Protein AF-A0A7W1A424-F1 (afdb_monomer_lite)

pLDDT: mean 80.65, std 16.42, range [35.19, 97.0]

Foldseek 3Di:
DDDDDPDPDDPPPPPPQDADPFKDWWKAKLNRTFGFNAWDWFAALVGIWIWTATPQWIWIGDDQWIFIGRHDSPPPDGHDIWAWPDWDWDWDKDADPVRKIWIWIWTATWTDDVSIIIGITMTGTHIPQHPVNVVVRVVVNVVNNVVVVVVVVPPDDD

Sequence (158 aa):
MRLAAALLLALAACKSATPSNEVTGTLTLEGATVTVTKCRPERGADGVYVVLETPKSALRFEGKKLWWNRDDPEGFAPGAALECKRLDRSWGGGSRLDGTSYWRGTLSFECSDGPKTATGDLTLDCGNITPEERASLDAQRTKLRDEQKAAGSGSAAP

Structure (mmCIF, N/CA/C/O backbone):
data_AF-A0A7W1A424-F1
#
_entry.id   AF-A0A7W1A424-F1
#
loop_
_atom_site.group_PDB
_atom_site.id
_atom_site.type_symbol
_atom_site.label_atom_id
_atom_site.label_alt_id
_atom_site.label_comp_id
_atom_site.label_asym_id
_atom_site.label_entity_id
_atom_site.label_seq_id
_atom_site.pdbx_PDB_ins_code
_atom_site.Cartn_x
_atom_site.Cartn_y
_atom_site.Cartn_z
_atom_site.occupancy
_atom_site.B_iso_or_equiv
_atom_site.auth_seq_id
_atom_site.auth_comp_id
_atom_site.auth_asym_id
_atom_site.auth_atom_id
_atom_site.pdbx_PDB_model_num
ATOM 1 N N . MET A 1 1 ? -45.621 41.549 3.982 1.00 39.06 1 MET A N 1
ATOM 2 C CA . MET A 1 1 ? -45.511 40.426 3.024 1.00 39.06 1 MET A CA 1
ATOM 3 C C . MET A 1 1 ? -44.037 40.137 2.791 1.00 39.06 1 MET A C 1
ATOM 5 O O . MET A 1 1 ? -43.241 41.063 2.797 1.00 39.06 1 MET A O 1
ATOM 9 N N . ARG A 1 2 ? -43.696 38.847 2.748 1.00 40.59 2 ARG A N 1
ATOM 10 C CA . ARG A 1 2 ? -42.353 38.261 2.878 1.00 40.59 2 ARG A CA 1
ATOM 11 C C . ARG A 1 2 ? -41.463 38.584 1.669 1.00 40.59 2 ARG A C 1
ATOM 13 O O . ARG A 1 2 ? -41.912 38.392 0.547 1.00 40.59 2 ARG A O 1
ATOM 20 N N . LEU A 1 3 ? -40.206 38.964 1.894 1.00 39.19 3 LEU A N 1
ATOM 21 C CA . LEU A 1 3 ? -39.144 38.868 0.887 1.00 39.19 3 LEU A CA 1
ATOM 22 C C . LEU A 1 3 ? -38.066 37.935 1.433 1.00 39.19 3 LEU A C 1
ATOM 24 O O . LEU A 1 3 ? -37.521 38.139 2.515 1.00 39.19 3 LEU A O 1
ATOM 28 N N . ALA A 1 4 ? -37.911 36.829 0.713 1.00 43.72 4 ALA A N 1
ATOM 29 C CA . ALA A 1 4 ? -37.174 35.642 1.093 1.00 43.72 4 ALA A CA 1
ATOM 30 C C . ALA A 1 4 ? -35.662 35.893 1.096 1.00 43.72 4 ALA A C 1
ATOM 32 O O . ALA A 1 4 ? -35.110 36.438 0.142 1.00 43.72 4 ALA A O 1
ATOM 33 N N . ALA A 1 5 ? -34.999 35.438 2.158 1.00 46.66 5 ALA A N 1
ATOM 34 C CA . ALA A 1 5 ? -33.556 35.277 2.192 1.00 46.66 5 ALA A CA 1
ATOM 35 C C . ALA A 1 5 ? -33.168 34.145 1.227 1.00 46.66 5 ALA A C 1
ATOM 37 O O . ALA A 1 5 ? -33.530 32.987 1.438 1.00 46.66 5 ALA A O 1
ATOM 38 N N . ALA A 1 6 ? -32.462 34.487 0.151 1.00 44.50 6 ALA A N 1
ATOM 39 C CA . ALA A 1 6 ? -31.863 33.516 -0.751 1.00 44.50 6 ALA A CA 1
ATOM 40 C C . ALA A 1 6 ? -30.635 32.900 -0.066 1.00 44.50 6 ALA A C 1
ATOM 42 O O . ALA A 1 6 ? -29.566 33.505 0.002 1.00 44.50 6 ALA A O 1
ATOM 43 N N . LEU A 1 7 ? -30.815 31.70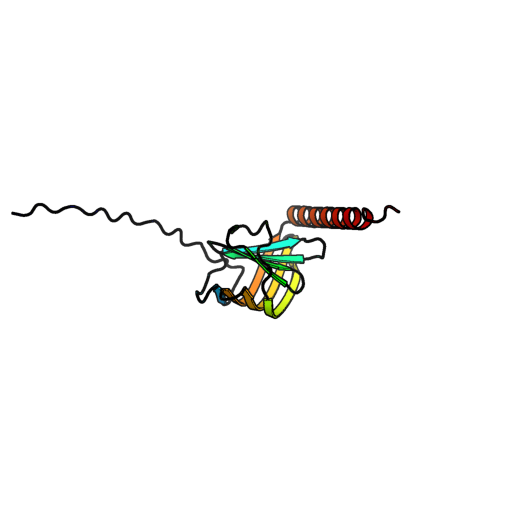1 0.483 1.00 39.09 7 LEU A N 1
ATOM 44 C CA . LEU A 1 7 ? -29.742 30.870 1.010 1.00 39.09 7 LEU A CA 1
ATOM 45 C C . LEU A 1 7 ? -28.990 30.253 -0.182 1.00 39.09 7 LEU A C 1
ATOM 47 O O . LEU A 1 7 ? -29.455 29.293 -0.793 1.00 39.09 7 LEU A O 1
ATOM 51 N N . LEU A 1 8 ? -27.843 30.827 -0.543 1.00 41.34 8 LEU A N 1
ATOM 52 C CA . LEU A 1 8 ? -26.896 30.216 -1.476 1.00 41.34 8 LEU A CA 1
ATOM 53 C C . LEU A 1 8 ? -26.252 29.004 -0.786 1.00 41.34 8 LEU A C 1
ATOM 55 O O . LEU A 1 8 ? -25.311 29.152 -0.009 1.00 41.34 8 LEU A O 1
ATOM 59 N N . LEU A 1 9 ? -26.763 27.798 -1.057 1.00 43.44 9 LEU A N 1
ATOM 60 C CA . LEU A 1 9 ? -26.022 26.568 -0.783 1.00 43.44 9 LEU A CA 1
ATOM 61 C C . LEU A 1 9 ? -24.812 26.529 -1.722 1.00 43.44 9 LEU A C 1
ATOM 63 O O . LEU A 1 9 ? -24.936 26.216 -2.906 1.00 43.44 9 LEU A O 1
ATOM 67 N N . ALA A 1 10 ? -23.634 26.839 -1.188 1.00 44.78 10 ALA A N 1
ATOM 68 C CA . ALA A 1 10 ? -22.383 26.478 -1.827 1.00 44.78 10 ALA A CA 1
ATOM 69 C C . ALA A 1 10 ? -22.295 24.945 -1.851 1.00 44.78 10 ALA A C 1
ATOM 71 O O . ALA A 1 10 ? -22.053 24.313 -0.821 1.00 44.78 10 ALA A O 1
ATOM 72 N N . LEU A 1 11 ? -22.516 24.338 -3.022 1.00 42.19 11 LEU A N 1
ATOM 73 C CA . LEU A 1 11 ? -22.083 22.969 -3.270 1.00 42.19 11 LEU A CA 1
ATOM 74 C C . LEU A 1 11 ? -20.560 22.959 -3.130 1.00 42.19 11 LEU A C 1
ATOM 76 O O . LEU A 1 11 ? -19.836 23.358 -4.041 1.00 42.19 11 LEU A O 1
ATOM 80 N N . ALA A 1 12 ? -20.074 22.516 -1.973 1.00 43.38 12 ALA A N 1
ATOM 81 C CA . ALA A 1 12 ? -18.715 22.032 -1.860 1.00 43.38 12 ALA A CA 1
ATOM 82 C C . ALA A 1 12 ? -18.578 20.915 -2.896 1.00 43.38 12 ALA A C 1
ATOM 84 O O . ALA A 1 12 ? -19.198 19.859 -2.771 1.00 43.38 12 ALA A O 1
ATOM 85 N N . ALA A 1 13 ? -17.821 21.177 -3.959 1.00 40.75 13 ALA A N 1
ATOM 86 C CA . ALA A 1 13 ? -17.408 20.155 -4.895 1.00 40.75 13 ALA A CA 1
ATOM 87 C C . ALA A 1 13 ? -16.574 19.138 -4.108 1.00 40.75 13 ALA A C 1
ATOM 89 O O . ALA A 1 13 ? -15.368 19.310 -3.921 1.00 40.75 13 ALA A O 1
ATOM 90 N N . CYS A 1 14 ? -17.225 18.094 -3.593 1.00 40.59 14 CYS A N 1
ATOM 91 C CA . CYS A 1 14 ? -16.544 16.880 -3.193 1.00 40.59 14 CYS A CA 1
ATOM 92 C C . CYS A 1 14 ? -15.802 16.405 -4.441 1.00 40.59 14 CYS A C 1
ATOM 94 O O . CYS A 1 14 ? -16.415 15.893 -5.373 1.00 40.59 14 CYS A O 1
ATOM 96 N N . LYS A 1 15 ? -14.487 16.639 -4.493 1.00 42.12 15 LYS A N 1
ATOM 97 C CA . LYS A 1 15 ? -13.595 15.929 -5.406 1.00 42.12 15 LYS A CA 1
ATOM 98 C C . LYS A 1 15 ? -13.752 14.449 -5.072 1.00 42.12 15 LYS A C 1
ATOM 100 O O . LYS A 1 15 ? -13.105 13.949 -4.156 1.00 42.12 15 LYS A O 1
ATOM 105 N N . SER A 1 16 ? -14.671 13.777 -5.755 1.00 53.72 16 SER A N 1
ATOM 106 C CA . SER A 1 16 ? -14.769 12.328 -5.724 1.00 53.72 16 SER A CA 1
ATOM 107 C C . SER A 1 16 ? -13.459 11.813 -6.291 1.00 53.72 16 SER A C 1
ATOM 109 O O . SER A 1 16 ? -13.176 11.997 -7.473 1.00 53.72 16 SER A O 1
ATOM 111 N N . ALA A 1 17 ? -12.606 11.280 -5.424 1.00 61.50 17 ALA A N 1
ATOM 112 C CA . ALA A 1 17 ? -11.357 10.699 -5.862 1.00 61.50 17 ALA A CA 1
ATOM 113 C C . ALA A 1 17 ? -11.675 9.491 -6.749 1.00 61.50 17 ALA A C 1
ATOM 115 O O . ALA A 1 17 ? -12.489 8.643 -6.376 1.00 61.50 17 ALA A O 1
ATOM 116 N N . THR A 1 18 ? -11.077 9.442 -7.935 1.00 69.69 18 THR A N 1
ATOM 117 C CA . THR A 1 18 ? -11.316 8.353 -8.880 1.00 69.69 18 THR A CA 1
ATOM 118 C C . THR A 1 18 ? -10.742 7.053 -8.307 1.00 69.69 18 THR A C 1
ATOM 120 O O . THR A 1 18 ? -9.573 7.045 -7.914 1.00 69.69 18 THR A O 1
ATOM 123 N N . PRO A 1 19 ? -11.529 5.963 -8.240 1.00 73.56 19 PRO A N 1
ATOM 124 C CA . PRO A 1 19 ? -11.012 4.651 -7.871 1.00 73.56 19 PRO A CA 1
ATOM 125 C C . PRO A 1 19 ? -9.870 4.223 -8.793 1.00 73.56 19 PRO A C 1
ATOM 127 O O . PRO A 1 19 ? -9.941 4.437 -10.005 1.00 73.56 19 PRO A O 1
ATOM 130 N N . SER A 1 20 ? -8.836 3.595 -8.236 1.00 78.94 20 SER A N 1
ATOM 131 C CA . SER A 1 20 ? -7.815 2.948 -9.056 1.00 78.94 20 SER A CA 1
ATOM 132 C C . SER A 1 20 ? -8.401 1.716 -9.749 1.00 78.94 20 SER A C 1
ATOM 134 O O . SER A 1 20 ? -9.094 0.915 -9.127 1.00 78.94 20 SER A O 1
ATOM 136 N N . ASN A 1 21 ? -8.060 1.527 -11.025 1.00 83.38 21 ASN A N 1
ATOM 137 C CA . ASN A 1 21 ? -8.341 0.283 -11.749 1.00 83.38 21 ASN A CA 1
ATOM 138 C C . ASN A 1 21 ? -7.344 -0.840 -11.393 1.00 83.38 21 ASN A C 1
ATOM 140 O O . ASN A 1 21 ? -7.519 -1.977 -11.817 1.00 83.38 21 ASN A O 1
ATOM 144 N N . GLU A 1 22 ? -6.289 -0.521 -10.641 1.00 85.00 22 GLU A N 1
ATOM 145 C CA . GLU A 1 22 ? -5.208 -1.438 -10.257 1.00 85.00 22 GLU A CA 1
ATOM 146 C C . GLU A 1 22 ? -5.524 -2.202 -8.970 1.00 85.00 22 GLU A C 1
ATOM 148 O O . GLU A 1 22 ? -4.801 -3.127 -8.605 1.00 85.00 22 GLU A O 1
ATOM 153 N N . VAL A 1 23 ? -6.569 -1.798 -8.245 1.00 90.31 23 VAL A N 1
ATOM 154 C CA . VAL A 1 23 ? -6.936 -2.392 -6.960 1.00 90.31 23 VAL A CA 1
ATOM 155 C C . VAL A 1 23 ? -8.408 -2.741 -6.966 1.00 90.31 23 VAL A C 1
ATOM 157 O O . VAL A 1 23 ? -9.269 -1.898 -7.194 1.00 90.31 23 VAL A O 1
ATOM 160 N N . THR A 1 24 ? -8.691 -4.002 -6.676 1.00 91.75 24 THR A N 1
ATOM 161 C CA . THR A 1 24 ? -10.051 -4.514 -6.506 1.00 91.75 24 THR A CA 1
ATOM 162 C C . THR A 1 24 ? -10.183 -5.162 -5.133 1.00 91.75 24 THR A C 1
ATOM 164 O O . THR A 1 24 ? -9.181 -5.505 -4.506 1.00 91.75 24 THR A O 1
ATOM 167 N N . GLY A 1 25 ? -11.416 -5.322 -4.655 1.00 92.69 25 GLY A N 1
ATOM 168 C CA . GLY A 1 25 ? -11.705 -5.840 -3.318 1.00 92.69 25 GLY A CA 1
ATOM 169 C C . GLY A 1 25 ? -12.177 -4.752 -2.357 1.00 92.69 25 GLY A C 1
ATOM 170 O O . GLY A 1 25 ? -12.631 -3.690 -2.783 1.00 92.69 25 GLY A O 1
ATOM 171 N N . THR A 1 26 ? -12.113 -5.038 -1.058 1.00 95.31 26 THR A N 1
ATOM 172 C CA . THR A 1 26 ? -12.618 -4.138 -0.011 1.00 95.31 26 THR A CA 1
ATOM 173 C C . THR A 1 26 ? -11.484 -3.689 0.892 1.00 95.31 26 THR A C 1
ATOM 175 O O . THR A 1 26 ? -10.746 -4.513 1.426 1.00 95.31 26 THR A O 1
ATOM 178 N N . LEU A 1 27 ? -11.384 -2.378 1.098 1.00 96.38 27 LEU A N 1
ATOM 179 C CA . LEU A 1 27 ? -10.563 -1.762 2.131 1.00 96.38 27 LEU A CA 1
ATOM 180 C C . LEU A 1 27 ? -11.492 -1.046 3.109 1.00 96.38 27 LEU A C 1
ATOM 182 O O . LEU A 1 27 ? -12.315 -0.233 2.693 1.00 96.38 27 LEU A O 1
ATOM 186 N N . THR A 1 28 ? -11.335 -1.316 4.399 1.00 95.81 28 THR A N 1
ATOM 187 C CA . THR A 1 28 ? -12.081 -0.651 5.467 1.00 95.81 28 THR A CA 1
ATOM 188 C C . THR A 1 28 ? -11.104 -0.068 6.478 1.00 95.81 28 THR A C 1
ATOM 190 O O . THR A 1 28 ? -10.289 -0.791 7.057 1.00 95.81 28 THR A O 1
ATOM 193 N N . LEU A 1 29 ? -11.210 1.240 6.704 1.00 93.81 29 LEU A N 1
ATOM 194 C CA . LEU A 1 29 ? -10.412 2.005 7.659 1.00 93.81 29 LEU A CA 1
ATOM 195 C C . LEU A 1 29 ? -11.347 2.632 8.689 1.00 93.81 29 LEU A C 1
ATOM 197 O O . LEU A 1 29 ? -12.317 3.288 8.318 1.00 93.81 29 LEU A O 1
ATOM 201 N N . GLU A 1 30 ? -11.079 2.403 9.974 1.00 93.38 30 GLU A N 1
ATOM 202 C CA . GLU A 1 30 ? -11.892 2.911 11.092 1.00 93.38 30 GLU A CA 1
ATOM 203 C C . GLU A 1 30 ? -13.399 2.605 10.923 1.00 93.38 30 GLU A C 1
ATOM 205 O O . GLU A 1 30 ? -14.269 3.396 11.275 1.00 93.38 30 GLU A O 1
ATOM 210 N N . GLY A 1 31 ? -13.717 1.434 10.357 1.00 90.69 31 GLY A N 1
ATOM 211 C CA . GLY A 1 31 ? -15.091 0.977 10.120 1.00 90.69 31 GLY A CA 1
ATOM 212 C C . GLY A 1 31 ? -15.769 1.536 8.863 1.00 90.69 31 GLY A C 1
ATOM 213 O O . GLY A 1 31 ? -16.871 1.100 8.538 1.00 90.69 31 GLY A O 1
ATOM 214 N N . ALA A 1 32 ? -15.125 2.441 8.122 1.00 92.88 32 ALA A N 1
ATOM 215 C CA . ALA A 1 32 ? -15.632 2.957 6.854 1.00 92.88 32 ALA A CA 1
ATOM 216 C C . ALA A 1 32 ? -14.952 2.269 5.667 1.00 92.88 32 ALA A C 1
ATOM 218 O O . ALA A 1 32 ? -13.729 2.146 5.633 1.00 92.88 32 ALA A O 1
ATOM 219 N N . THR A 1 33 ? -15.729 1.854 4.666 1.00 94.00 33 THR A N 1
ATOM 220 C CA . THR A 1 33 ? -15.164 1.394 3.393 1.00 94.00 33 THR A CA 1
ATOM 221 C C . THR A 1 33 ? -14.516 2.568 2.667 1.00 94.00 33 THR A C 1
ATOM 223 O O . THR A 1 33 ? -15.135 3.617 2.483 1.00 94.00 33 THR A O 1
ATOM 226 N N . VAL A 1 34 ? -13.265 2.388 2.253 1.00 91.88 34 VAL A N 1
ATOM 227 C CA . VAL A 1 34 ? -12.452 3.408 1.594 1.00 91.88 34 VAL A CA 1
ATOM 228 C C . VAL A 1 34 ? -12.006 2.901 0.234 1.00 91.88 34 VAL A C 1
ATOM 230 O O . VAL A 1 34 ? -11.620 1.748 0.066 1.00 91.88 34 VAL A O 1
ATOM 233 N N . THR A 1 35 ? -12.035 3.787 -0.752 1.00 90.88 35 THR A N 1
ATOM 234 C CA . THR A 1 35 ? -11.507 3.510 -2.083 1.00 90.88 35 THR A CA 1
ATOM 235 C C . THR A 1 35 ? -10.003 3.755 -2.127 1.00 90.88 35 THR A C 1
ATOM 237 O O . THR A 1 35 ? -9.525 4.796 -1.673 1.00 90.88 35 THR A O 1
ATOM 240 N N . VAL A 1 36 ? -9.265 2.826 -2.733 1.00 91.75 36 VAL A N 1
ATOM 241 C CA . VAL A 1 36 ? -7.859 3.037 -3.092 1.00 91.75 36 VAL A CA 1
ATOM 242 C C . VAL A 1 36 ? -7.798 3.863 -4.374 1.00 91.75 36 VAL A C 1
ATOM 244 O O . VAL A 1 36 ? -8.397 3.502 -5.386 1.00 91.75 36 VAL A O 1
ATOM 247 N N . THR A 1 37 ? -7.090 4.984 -4.330 1.00 89.81 37 THR A N 1
ATOM 248 C CA . THR A 1 37 ? -6.957 5.931 -5.446 1.00 89.81 37 THR A CA 1
ATOM 249 C C . THR A 1 37 ? -5.715 5.666 -6.280 1.00 89.81 37 THR A C 1
ATOM 251 O O . THR A 1 37 ? -5.683 6.014 -7.457 1.00 89.81 37 THR A O 1
ATOM 254 N N . LYS A 1 38 ? -4.698 5.029 -5.693 1.00 88.69 38 LYS A N 1
ATOM 255 C CA . LYS A 1 38 ? -3.461 4.661 -6.383 1.00 88.69 38 LYS A CA 1
ATOM 256 C C . LYS A 1 38 ? -2.809 3.459 -5.714 1.00 88.69 38 LYS A C 1
ATOM 258 O O . LYS A 1 38 ? -2.843 3.357 -4.488 1.00 88.69 38 LYS A O 1
ATOM 263 N N . CYS A 1 39 ? -2.188 2.583 -6.501 1.00 89.25 39 CYS A N 1
ATOM 264 C CA . CYS A 1 39 ? -1.289 1.571 -5.968 1.00 89.25 39 CYS A CA 1
ATOM 265 C C . CYS A 1 39 ? 0.117 1.757 -6.524 1.00 89.25 39 CYS A C 1
ATOM 267 O O . CYS A 1 39 ? 0.319 1.695 -7.735 1.00 89.25 39 CYS A O 1
ATOM 269 N N . ARG A 1 40 ? 1.106 1.945 -5.645 1.00 85.81 40 ARG A N 1
ATOM 270 C CA . ARG A 1 40 ? 2.494 2.130 -6.061 1.00 85.81 40 ARG A CA 1
ATOM 271 C C . ARG A 1 40 ? 3.435 1.034 -5.575 1.00 85.81 40 ARG A C 1
ATOM 273 O O . ARG A 1 40 ? 3.520 0.778 -4.373 1.00 85.81 40 ARG A O 1
ATOM 280 N N . PRO A 1 41 ? 4.162 0.402 -6.507 1.00 86.00 41 PRO A N 1
ATOM 281 C CA . PRO A 1 41 ? 5.308 -0.425 -6.193 1.00 86.00 41 PRO A CA 1
ATOM 282 C C . PRO A 1 41 ? 6.553 0.432 -5.891 1.00 86.00 41 PRO A C 1
ATOM 284 O O . PRO A 1 41 ? 7.034 1.142 -6.764 1.00 86.00 41 PRO A O 1
ATOM 287 N N . GLU A 1 42 ? 7.130 0.311 -4.697 1.00 85.56 42 GLU A N 1
ATOM 288 C CA . GLU A 1 42 ? 8.322 1.054 -4.271 1.00 85.56 42 GLU A CA 1
ATOM 289 C C . GLU A 1 42 ? 9.465 0.126 -3.807 1.00 85.56 42 GLU A C 1
ATOM 291 O O . GLU A 1 42 ? 9.299 -1.092 -3.637 1.00 85.56 42 GLU A O 1
ATOM 296 N N . ARG A 1 43 ? 10.668 0.687 -3.620 1.00 81.44 43 ARG A N 1
ATOM 297 C CA . ARG A 1 43 ? 11.861 -0.050 -3.165 1.00 81.44 43 ARG A CA 1
ATOM 298 C C . ARG A 1 43 ? 12.385 0.486 -1.831 1.00 81.44 43 ARG A C 1
ATOM 300 O O . ARG A 1 43 ? 12.833 1.622 -1.733 1.00 81.44 43 ARG A O 1
ATOM 307 N N . GLY A 1 44 ? 12.370 -0.364 -0.810 1.00 76.06 44 GLY A N 1
ATOM 308 C CA . GLY A 1 44 ? 13.006 -0.144 0.489 1.00 76.06 44 GLY A CA 1
ATOM 309 C C . GLY A 1 44 ? 14.301 -0.942 0.598 1.00 76.06 44 GLY A C 1
ATOM 310 O O . GLY A 1 44 ? 14.577 -1.812 -0.232 1.00 76.06 44 GLY A O 1
ATOM 311 N N . ALA A 1 45 ? 15.111 -0.685 1.625 1.00 72.12 45 ALA A N 1
ATOM 312 C CA . ALA A 1 45 ? 16.395 -1.372 1.791 1.00 72.12 45 ALA A CA 1
ATOM 313 C C . ALA A 1 45 ? 16.247 -2.910 1.802 1.00 72.12 45 ALA A C 1
ATOM 315 O O . ALA A 1 45 ? 17.005 -3.625 1.134 1.00 72.12 45 ALA A O 1
ATOM 316 N N . ASP A 1 46 ? 15.191 -3.410 2.443 1.00 72.75 46 ASP A N 1
ATOM 317 C CA . ASP A 1 46 ? 14.894 -4.841 2.574 1.00 72.75 46 ASP A CA 1
ATOM 318 C C . ASP A 1 46 ? 14.145 -5.433 1.371 1.00 72.75 46 ASP A C 1
ATOM 320 O O . ASP A 1 46 ? 13.839 -6.625 1.332 1.00 72.75 46 ASP A O 1
ATOM 324 N N . GLY A 1 47 ? 13.904 -4.624 0.337 1.00 76.94 47 GLY A N 1
ATOM 325 C CA . GLY A 1 47 ? 13.353 -5.069 -0.930 1.00 76.94 47 GLY A CA 1
ATOM 326 C C . GLY A 1 47 ? 12.144 -4.258 -1.361 1.00 76.94 47 GLY A C 1
ATOM 327 O O . GLY A 1 47 ? 12.192 -3.049 -1.522 1.00 76.94 47 GLY A O 1
ATOM 328 N N . VAL A 1 48 ? 11.084 -4.970 -1.679 1.00 80.75 48 VAL A N 1
ATOM 329 C CA . VAL A 1 48 ? 9.909 -4.468 -2.381 1.00 80.75 48 VAL A CA 1
ATOM 330 C C . VAL A 1 48 ? 8.806 -4.162 -1.383 1.00 80.75 48 VAL A C 1
ATOM 332 O O . VAL A 1 48 ? 8.511 -5.013 -0.540 1.00 80.75 48 VAL A O 1
ATOM 335 N N . TYR A 1 49 ? 8.162 -3.003 -1.517 1.00 85.75 49 TYR A N 1
ATOM 336 C CA . TYR A 1 49 ? 6.965 -2.679 -0.749 1.00 85.75 49 TYR A CA 1
ATOM 337 C C . TYR A 1 49 ? 5.880 -2.036 -1.603 1.00 85.75 49 TYR A C 1
ATOM 339 O O . TYR A 1 49 ? 6.154 -1.454 -2.648 1.00 85.75 49 TYR A O 1
ATOM 347 N N . VAL A 1 50 ? 4.636 -2.163 -1.154 1.00 89.38 50 VAL A N 1
ATOM 348 C CA . VAL A 1 50 ? 3.469 -1.596 -1.833 1.00 89.38 50 VAL A CA 1
ATOM 349 C C . VAL A 1 50 ? 2.911 -0.449 -1.006 1.00 89.38 50 VAL A C 1
ATOM 351 O O . VAL A 1 50 ? 2.740 -0.593 0.204 1.00 89.38 50 VAL A O 1
ATOM 354 N N . VAL A 1 51 ? 2.593 0.664 -1.660 1.00 91.38 51 VAL A N 1
ATOM 355 C CA . VAL A 1 51 ? 1.843 1.779 -1.078 1.00 91.38 51 VAL A CA 1
ATOM 356 C C . VAL A 1 51 ? 0.454 1.821 -1.705 1.00 91.38 51 VAL A C 1
ATOM 358 O O . VAL A 1 51 ? 0.324 1.893 -2.926 1.00 91.38 51 VAL A O 1
ATOM 361 N N . LEU A 1 52 ? -0.584 1.767 -0.873 1.00 93.00 52 LEU A N 1
ATOM 362 C CA . LEU A 1 52 ? -1.967 2.014 -1.272 1.00 93.00 52 LEU A CA 1
ATOM 363 C C . LEU A 1 52 ? -2.365 3.404 -0.798 1.00 93.00 52 LEU A C 1
ATOM 365 O O . LEU A 1 52 ? -2.485 3.648 0.404 1.00 93.00 52 LEU A O 1
ATOM 369 N N . GLU A 1 53 ? -2.581 4.305 -1.743 1.00 92.88 53 GLU A N 1
ATOM 370 C CA . GLU A 1 53 ? -3.045 5.655 -1.453 1.00 92.88 53 GLU A CA 1
ATOM 371 C C . GLU A 1 53 ? -4.567 5.668 -1.410 1.00 92.88 53 GLU A C 1
ATOM 373 O O . GLU A 1 53 ? -5.254 5.024 -2.206 1.00 92.88 53 GLU A O 1
ATOM 378 N N . THR A 1 54 ? -5.099 6.430 -0.472 1.00 91.00 54 THR A N 1
ATOM 379 C CA . THR A 1 54 ? -6.522 6.723 -0.328 1.00 91.00 54 THR A CA 1
ATOM 380 C C . THR A 1 54 ? -6.693 8.242 -0.343 1.00 91.00 54 THR A C 1
ATOM 382 O O . THR A 1 54 ? -5.714 8.967 -0.158 1.00 91.00 54 THR A O 1
ATOM 385 N N . PRO A 1 55 ? -7.920 8.779 -0.459 1.00 88.44 55 PRO A N 1
ATOM 386 C CA . PRO A 1 55 ? -8.124 10.227 -0.554 1.00 88.44 55 PRO A CA 1
ATOM 387 C C . PRO A 1 55 ? -7.571 11.048 0.622 1.00 88.44 55 PRO A C 1
ATOM 389 O O . PRO A 1 55 ? -7.466 12.266 0.511 1.00 88.44 55 PRO A O 1
ATOM 392 N N . LYS A 1 56 ? -7.298 10.411 1.769 1.00 85.81 56 LYS A N 1
ATOM 393 C CA . LYS A 1 56 ? -6.888 11.081 3.012 1.00 85.81 56 LYS A CA 1
ATOM 394 C C . LYS A 1 56 ? -5.730 10.403 3.745 1.00 85.81 56 LYS A C 1
ATOM 396 O O . LYS A 1 56 ? -5.393 10.839 4.833 1.00 85.81 56 LYS A O 1
ATOM 401 N N . SER A 1 57 ? -5.183 9.305 3.232 1.00 90.75 57 SER A N 1
ATOM 402 C CA . SER A 1 57 ? -4.166 8.525 3.949 1.00 90.75 57 SER A CA 1
ATOM 403 C C . SER A 1 57 ? -3.448 7.554 3.018 1.00 90.75 57 SER A C 1
ATOM 405 O O . SER A 1 57 ? -3.963 7.257 1.940 1.00 90.75 57 SER A O 1
ATOM 407 N N . ALA A 1 58 ? -2.322 7.003 3.451 1.00 93.88 58 ALA A N 1
ATOM 408 C CA . ALA A 1 58 ? -1.598 5.970 2.725 1.00 93.88 58 ALA A CA 1
ATOM 409 C C . ALA A 1 58 ? -1.276 4.770 3.622 1.00 93.88 58 ALA A C 1
ATOM 411 O O . ALA A 1 58 ? -0.887 4.910 4.785 1.00 93.88 58 ALA A O 1
ATOM 412 N N . LEU A 1 59 ? -1.424 3.572 3.064 1.00 93.88 59 LEU A N 1
ATOM 413 C CA . LEU A 1 59 ? -1.051 2.309 3.690 1.00 93.88 59 LEU A CA 1
ATOM 414 C C . LEU A 1 59 ? 0.207 1.780 3.015 1.00 93.88 59 LEU A C 1
ATOM 416 O O . LEU A 1 59 ? 0.210 1.562 1.807 1.00 93.88 59 LEU A O 1
ATOM 420 N N . ARG A 1 60 ? 1.259 1.528 3.787 1.00 92.69 60 ARG A N 1
ATOM 421 C CA . ARG A 1 60 ? 2.497 0.916 3.300 1.00 92.69 60 ARG A CA 1
ATOM 422 C C . ARG A 1 60 ? 2.587 -0.517 3.794 1.00 92.69 60 ARG A C 1
ATOM 424 O O . ARG A 1 60 ? 2.529 -0.766 4.994 1.00 92.69 60 ARG A O 1
ATOM 431 N N . PHE A 1 61 ? 2.782 -1.444 2.869 1.00 90.12 61 PHE A N 1
ATOM 432 C CA . PHE A 1 61 ? 2.979 -2.863 3.132 1.00 90.12 61 PHE A CA 1
ATOM 433 C C . PHE A 1 61 ? 4.414 -3.235 2.774 1.00 90.12 61 PHE A C 1
ATOM 435 O O . PHE A 1 61 ? 4.754 -3.382 1.600 1.00 90.12 61 PHE A O 1
ATOM 442 N N . GLU A 1 62 ? 5.257 -3.412 3.784 1.00 86.81 62 GLU A N 1
ATOM 443 C CA . GLU A 1 62 ? 6.678 -3.737 3.632 1.00 86.81 62 GLU A CA 1
ATOM 444 C C . GLU A 1 62 ? 7.060 -4.866 4.594 1.00 86.81 62 GLU A C 1
ATOM 446 O O . GLU A 1 62 ? 6.743 -4.856 5.785 1.00 86.81 62 GLU A O 1
ATOM 451 N N . GLY A 1 63 ? 7.731 -5.899 4.086 1.00 81.62 63 GLY A N 1
ATOM 452 C CA . GLY A 1 63 ? 8.056 -7.061 4.914 1.00 81.62 63 GLY A CA 1
ATOM 453 C C . GLY A 1 63 ? 6.797 -7.709 5.511 1.00 81.62 63 GLY A C 1
ATOM 454 O O . GLY A 1 63 ? 5.873 -8.047 4.782 1.00 81.62 63 GLY A O 1
ATOM 455 N N . LYS A 1 64 ? 6.760 -7.953 6.823 1.00 83.81 64 LYS A N 1
ATOM 456 C CA . LYS A 1 64 ? 5.586 -8.506 7.536 1.00 83.81 64 LYS A CA 1
ATOM 457 C C . LYS A 1 64 ? 4.879 -7.448 8.388 1.00 83.81 64 LYS A C 1
ATOM 459 O O . LYS A 1 64 ? 4.382 -7.756 9.466 1.00 83.81 64 LYS A O 1
ATOM 464 N N . LYS A 1 65 ? 4.903 -6.195 7.944 1.00 89.50 65 LYS A N 1
ATOM 465 C CA . LYS A 1 65 ? 4.344 -5.064 8.677 1.00 89.50 65 LYS A CA 1
ATOM 466 C C . LYS A 1 65 ? 3.457 -4.228 7.760 1.00 89.50 65 LYS A C 1
ATOM 468 O O . LYS A 1 65 ? 3.686 -4.146 6.550 1.00 89.50 65 LYS A O 1
ATOM 473 N N . LEU A 1 66 ? 2.447 -3.623 8.369 1.00 92.94 66 LEU A N 1
ATOM 474 C CA . LEU A 1 66 ? 1.589 -2.621 7.760 1.00 92.94 66 LEU A CA 1
ATOM 475 C C . LEU A 1 66 ? 1.786 -1.317 8.525 1.00 92.94 66 LEU A C 1
ATOM 477 O O . LEU A 1 66 ? 1.661 -1.298 9.746 1.00 92.94 66 LEU A O 1
ATOM 481 N N . TR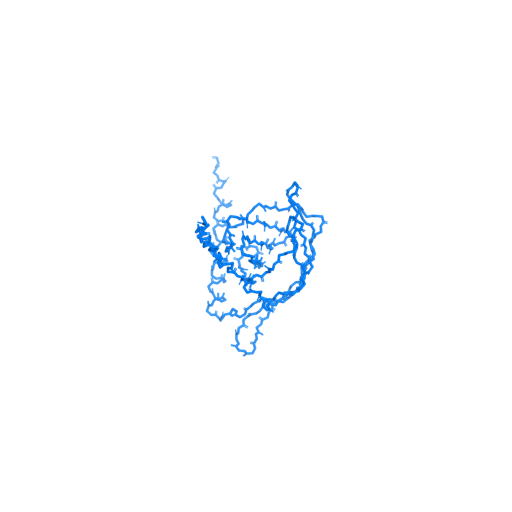P A 1 67 ? 2.082 -0.240 7.811 1.00 93.25 67 TRP A N 1
ATOM 482 C CA . TRP A 1 67 ? 2.124 1.107 8.365 1.00 93.25 67 TRP A CA 1
ATOM 483 C C . TRP A 1 67 ? 0.991 1.917 7.771 1.00 93.25 67 TRP A C 1
ATOM 485 O O . TRP A 1 67 ? 0.725 1.829 6.571 1.00 93.25 67 TRP A O 1
ATOM 495 N N . TRP A 1 68 ? 0.357 2.736 8.598 1.00 93.25 68 TRP A N 1
ATOM 496 C CA . TRP A 1 68 ? -0.712 3.613 8.153 1.00 93.25 68 TRP A CA 1
ATOM 497 C C . TRP A 1 68 ? -0.378 5.064 8.470 1.00 93.25 68 TRP A C 1
ATOM 499 O O . TRP A 1 68 ? -0.266 5.448 9.637 1.00 93.25 68 TRP A O 1
ATOM 509 N N . ASN A 1 69 ? -0.205 5.865 7.419 1.00 91.38 69 ASN A N 1
ATOM 510 C CA . ASN A 1 69 ? 0.001 7.299 7.530 1.00 91.38 69 ASN A CA 1
ATOM 511 C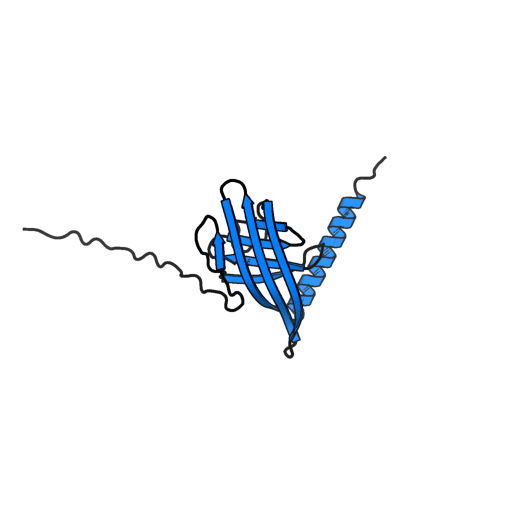 C . ASN A 1 69 ? -1.292 8.043 7.197 1.00 91.38 69 ASN A C 1
ATOM 513 O O . ASN A 1 69 ? -1.792 7.954 6.080 1.00 91.38 69 ASN A O 1
ATOM 517 N N . ARG A 1 70 ? -1.839 8.763 8.176 1.00 88.00 70 ARG A N 1
ATOM 518 C CA . ARG A 1 70 ? -3.082 9.539 8.034 1.00 88.00 70 ARG A CA 1
ATOM 519 C C . ARG A 1 70 ? -2.850 10.994 7.651 1.00 88.00 70 ARG A C 1
ATOM 521 O O . ARG A 1 70 ? -3.795 11.659 7.248 1.00 88.00 70 ARG A O 1
ATOM 528 N N . ASP A 1 71 ? -1.615 11.458 7.784 1.00 84.62 71 ASP A N 1
ATOM 529 C CA . ASP A 1 71 ? -1.245 12.855 7.570 1.00 84.62 71 ASP A CA 1
ATOM 530 C C . ASP A 1 71 ? -0.504 13.043 6.235 1.00 84.62 71 ASP A C 1
ATOM 532 O O . ASP A 1 71 ? -0.398 14.160 5.736 1.00 84.62 71 ASP A O 1
ATOM 536 N N . ASP A 1 72 ? -0.041 11.945 5.628 1.00 82.00 72 ASP A N 1
ATOM 537 C CA . ASP A 1 72 ? 0.607 11.903 4.318 1.00 82.00 72 ASP A CA 1
ATOM 538 C C . ASP A 1 72 ? -0.175 10.975 3.367 1.00 82.00 72 ASP A C 1
ATOM 540 O O . ASP A 1 72 ? 0.018 9.752 3.387 1.00 82.00 72 ASP A O 1
ATOM 544 N N . PRO A 1 73 ? -1.085 11.525 2.544 1.00 78.94 73 PRO A N 1
ATOM 545 C CA . PRO A 1 73 ? -1.838 10.742 1.570 1.00 78.94 73 PRO A CA 1
ATOM 546 C C . PRO A 1 73 ? -0.970 10.225 0.414 1.00 78.94 73 PRO A C 1
ATOM 548 O O . PRO A 1 73 ? -1.413 9.331 -0.300 1.00 78.94 73 PRO A O 1
ATOM 551 N N . GLU A 1 74 ? 0.244 10.754 0.232 1.00 76.62 74 GLU A N 1
ATOM 552 C CA . GLU A 1 74 ? 1.168 10.337 -0.829 1.00 76.62 74 GLU A CA 1
ATOM 553 C C . GLU A 1 74 ? 2.090 9.191 -0.374 1.00 76.62 74 GLU A C 1
ATOM 555 O O . GLU A 1 74 ? 2.712 8.532 -1.207 1.00 76.62 74 GLU A O 1
ATOM 560 N N . GLY A 1 75 ? 2.126 8.899 0.933 1.00 72.88 75 GLY A N 1
ATOM 561 C CA . GLY A 1 75 ? 2.790 7.728 1.509 1.00 72.88 75 GLY A CA 1
ATOM 562 C C . GLY A 1 75 ? 4.317 7.766 1.457 1.00 72.88 75 GLY A C 1
ATOM 563 O O . GLY A 1 75 ? 4.954 6.710 1.525 1.00 72.88 75 GLY A O 1
ATOM 564 N N . PHE A 1 76 ? 4.909 8.958 1.352 1.00 72.25 76 PHE A N 1
ATOM 565 C CA . PHE A 1 76 ? 6.358 9.146 1.323 1.00 72.25 76 PHE A CA 1
ATOM 566 C C . PHE A 1 76 ? 7.012 8.789 2.659 1.00 72.25 76 PHE A C 1
ATOM 568 O O . PHE A 1 76 ? 8.111 8.228 2.680 1.00 72.25 76 PHE A O 1
ATOM 575 N N . ALA A 1 77 ? 6.334 9.063 3.775 1.00 73.88 77 ALA A N 1
ATOM 576 C CA . ALA A 1 77 ? 6.776 8.653 5.103 1.00 73.88 77 ALA A CA 1
ATOM 577 C C . ALA A 1 77 ? 5.952 7.463 5.630 1.00 73.88 77 ALA A C 1
ATOM 579 O O . ALA A 1 77 ? 4.716 7.490 5.557 1.00 73.88 77 ALA A O 1
ATOM 580 N N . PRO A 1 78 ? 6.589 6.428 6.220 1.00 73.12 78 PRO A N 1
ATOM 581 C CA . PRO A 1 78 ? 5.839 5.413 6.943 1.00 73.12 78 PRO A CA 1
ATOM 582 C C . PRO A 1 78 ? 5.132 6.072 8.133 1.00 73.12 78 PRO A C 1
ATOM 584 O O . PRO A 1 78 ? 5.750 6.793 8.914 1.00 73.12 78 PRO A O 1
ATOM 587 N N . GLY A 1 79 ? 3.829 5.829 8.260 1.00 79.81 79 GLY A N 1
ATOM 588 C CA . GLY A 1 79 ? 3.073 6.229 9.442 1.00 79.81 79 GLY A CA 1
ATOM 589 C C . GLY A 1 79 ? 3.351 5.309 10.631 1.00 79.81 79 GLY A C 1
ATOM 590 O O . GLY A 1 79 ? 4.370 4.619 10.687 1.00 79.81 79 GLY A O 1
ATOM 591 N N . ALA A 1 80 ? 2.418 5.248 11.578 1.00 84.94 80 ALA A N 1
ATOM 592 C CA . ALA A 1 80 ? 2.525 4.302 12.684 1.00 84.94 80 ALA A CA 1
ATOM 593 C C . ALA A 1 80 ? 2.430 2.860 12.160 1.00 84.94 80 ALA A C 1
ATOM 595 O O . ALA A 1 80 ? 1.577 2.550 11.321 1.00 84.94 80 ALA A O 1
ATOM 596 N N . ALA A 1 81 ? 3.308 1.983 12.653 1.00 91.75 81 ALA A N 1
ATOM 597 C CA . ALA A 1 81 ? 3.174 0.550 12.422 1.00 91.75 81 ALA A CA 1
ATOM 598 C C . ALA A 1 81 ? 1.916 0.050 13.141 1.00 91.75 81 ALA A C 1
ATOM 600 O O . ALA A 1 81 ? 1.685 0.402 14.296 1.00 91.75 81 ALA A O 1
ATOM 601 N N . LEU A 1 82 ? 1.114 -0.754 12.452 1.00 94.56 82 LEU A N 1
ATOM 602 C CA . LEU A 1 82 ? -0.078 -1.367 13.017 1.00 94.56 82 LEU A CA 1
ATOM 603 C C . LEU A 1 82 ? 0.248 -2.750 13.572 1.00 94.56 82 LEU A C 1
ATOM 605 O O . LEU A 1 82 ? 1.033 -3.505 12.993 1.00 94.56 82 LEU A O 1
ATOM 609 N N . GLU A 1 83 ? -0.440 -3.108 14.649 1.00 95.62 83 GLU A N 1
ATOM 610 C CA . GLU A 1 83 ? -0.431 -4.461 15.184 1.00 95.62 83 GLU A CA 1
ATOM 611 C C . GLU A 1 83 ? -1.400 -5.318 14.375 1.00 95.62 83 GLU A C 1
ATOM 613 O O . GLU A 1 83 ? -2.603 -5.051 14.333 1.00 95.62 83 GLU A O 1
ATOM 618 N N . CYS A 1 84 ? -0.877 -6.340 13.701 1.00 95.44 84 CYS A N 1
ATOM 619 C CA . CYS A 1 84 ? -1.652 -7.178 12.795 1.00 95.44 84 CYS A CA 1
ATOM 620 C C . CYS A 1 84 ? -1.968 -8.531 13.426 1.00 95.44 84 CYS A C 1
ATOM 622 O O . CYS A 1 84 ? -1.067 -9.325 13.690 1.00 95.44 84 CYS A O 1
ATOM 624 N N . LYS A 1 85 ? -3.260 -8.836 13.582 1.00 95.06 85 LYS A N 1
ATOM 625 C CA . LYS A 1 85 ? -3.714 -10.204 13.881 1.00 95.06 85 LYS A CA 1
ATOM 626 C C . LYS A 1 85 ? -3.598 -11.103 12.658 1.00 95.06 85 LYS A C 1
ATOM 628 O O . LYS A 1 85 ? -3.334 -12.294 12.780 1.00 95.06 85 LYS A O 1
ATOM 633 N N . ARG A 1 86 ? -3.805 -10.515 11.480 1.00 94.81 86 ARG A N 1
ATOM 634 C CA . ARG A 1 86 ? -3.658 -11.169 10.185 1.00 94.81 86 ARG A CA 1
ATOM 635 C C . ARG A 1 86 ? -2.983 -10.212 9.220 1.00 94.81 86 ARG A C 1
ATOM 637 O O . ARG A 1 86 ? -3.389 -9.057 9.114 1.00 94.81 86 ARG A O 1
ATOM 644 N N . LEU A 1 87 ? -1.976 -10.701 8.512 1.00 93.88 87 LEU A N 1
ATOM 645 C CA . LEU A 1 87 ? -1.329 -9.986 7.419 1.00 93.88 87 LEU A CA 1
ATOM 646 C C . LEU A 1 87 ? -0.799 -11.013 6.422 1.00 93.88 87 LEU A C 1
ATOM 648 O O . LEU A 1 87 ? 0.382 -11.367 6.415 1.00 93.88 87 LEU A O 1
ATOM 652 N N . ASP A 1 88 ? -1.715 -11.504 5.602 1.00 91.38 88 ASP A N 1
ATOM 653 C CA . ASP A 1 88 ? -1.437 -12.436 4.527 1.00 91.38 88 ASP A CA 1
ATOM 654 C C . ASP A 1 88 ? -1.185 -11.646 3.252 1.00 91.38 88 ASP A C 1
ATOM 656 O O . ASP A 1 88 ? -1.996 -10.823 2.818 1.00 91.38 88 ASP A O 1
ATOM 660 N N . ARG A 1 89 ? -0.035 -11.899 2.640 1.00 86.75 89 ARG A N 1
ATOM 661 C CA . ARG A 1 89 ? 0.341 -11.272 1.381 1.00 86.75 89 ARG A CA 1
ATOM 662 C C . ARG A 1 89 ? 0.888 -12.303 0.424 1.00 86.75 89 ARG A C 1
ATOM 664 O O . ARG A 1 89 ? 1.718 -13.134 0.793 1.00 86.75 89 ARG A O 1
ATOM 671 N N . SER A 1 90 ? 0.470 -12.190 -0.821 1.00 85.75 90 SER A N 1
ATOM 672 C CA . SER A 1 90 ? 1.035 -12.946 -1.925 1.00 85.75 90 SER A CA 1
ATOM 673 C C . SER A 1 90 ? 1.213 -11.984 -3.073 1.00 85.75 90 SER A C 1
ATOM 675 O O . SER A 1 90 ? 0.230 -11.535 -3.640 1.00 85.75 90 SER A O 1
ATOM 677 N N . TRP A 1 91 ? 2.444 -11.620 -3.408 1.00 81.06 91 TRP A N 1
ATOM 678 C CA . TRP A 1 91 ? 2.688 -10.784 -4.574 1.00 81.06 91 TRP A CA 1
ATOM 679 C C . TRP A 1 91 ? 3.916 -11.252 -5.335 1.00 81.06 91 TRP A C 1
ATOM 681 O O . TRP A 1 91 ? 4.894 -11.732 -4.760 1.00 81.06 91 TRP A O 1
ATOM 691 N N . GLY A 1 92 ? 3.842 -11.104 -6.650 1.00 80.00 92 GLY A N 1
ATOM 692 C CA . GLY A 1 92 ? 4.914 -11.383 -7.588 1.00 80.00 92 GLY A CA 1
ATOM 693 C C . GLY A 1 92 ? 5.031 -10.241 -8.582 1.00 80.00 92 GLY A C 1
ATOM 694 O O . GLY A 1 92 ? 4.085 -9.483 -8.800 1.00 80.00 92 GLY A O 1
ATOM 695 N N . GLY A 1 93 ? 6.215 -10.095 -9.166 1.00 80.31 93 GLY A N 1
ATOM 696 C CA . GLY A 1 93 ? 6.469 -9.082 -10.181 1.00 80.31 93 GLY A CA 1
ATOM 697 C C . 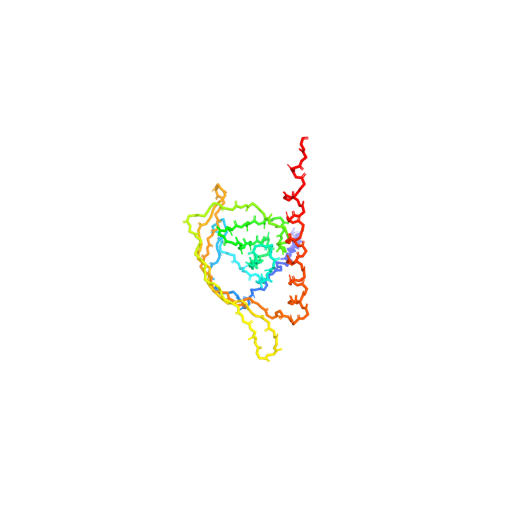GLY A 1 93 ? 6.986 -9.669 -11.469 1.00 80.31 93 GLY A C 1
ATOM 698 O O . GLY A 1 93 ? 7.540 -10.766 -11.485 1.00 80.31 93 GLY A O 1
ATOM 699 N N . GLY A 1 94 ? 6.820 -8.903 -12.538 1.00 80.50 94 GLY A N 1
ATOM 700 C CA . GLY A 1 94 ? 7.310 -9.255 -13.858 1.00 80.50 94 GLY A CA 1
ATOM 701 C C . GLY A 1 94 ? 7.489 -8.032 -14.742 1.00 80.50 94 GLY A C 1
ATOM 702 O O . GLY A 1 94 ? 7.247 -6.892 -14.334 1.00 80.50 94 GLY A O 1
ATOM 703 N N . SER A 1 95 ? 7.925 -8.293 -15.967 1.00 81.94 95 SER A N 1
ATOM 704 C CA . SER A 1 95 ? 7.933 -7.311 -17.046 1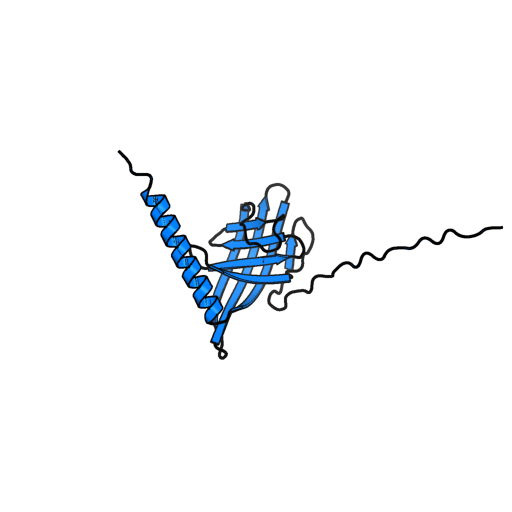.00 81.94 95 SER A CA 1
ATOM 705 C C . SER A 1 95 ? 6.812 -7.643 -18.027 1.00 81.94 95 SER A C 1
ATOM 707 O O . SER A 1 95 ? 6.551 -8.814 -18.305 1.00 81.94 95 SER A O 1
ATOM 709 N N . ARG A 1 96 ? 6.146 -6.615 -18.541 1.00 81.50 96 ARG A N 1
ATOM 710 C CA . ARG A 1 96 ? 5.195 -6.700 -19.646 1.00 81.50 96 ARG A CA 1
ATOM 711 C C . ARG A 1 96 ? 5.937 -6.650 -20.981 1.00 81.50 96 ARG A C 1
ATOM 713 O O . ARG A 1 96 ? 7.126 -6.337 -21.040 1.00 81.50 96 ARG A O 1
ATOM 720 N N . LEU A 1 97 ? 5.215 -6.952 -22.060 1.00 82.75 97 LEU A N 1
ATOM 721 C CA . LEU A 1 97 ? 5.752 -6.929 -23.426 1.00 82.75 97 LEU A CA 1
ATOM 722 C C . LEU A 1 97 ? 6.170 -5.524 -23.882 1.00 82.75 97 LEU A C 1
ATOM 724 O O . LEU A 1 97 ? 7.081 -5.398 -24.690 1.00 82.75 97 LEU A O 1
ATOM 728 N N . ASP A 1 98 ? 5.537 -4.482 -23.342 1.00 82.69 98 ASP A N 1
ATOM 729 C CA . ASP A 1 98 ? 5.882 -3.076 -23.592 1.00 82.69 98 ASP A CA 1
ATOM 730 C C . ASP A 1 98 ? 7.116 -2.596 -22.798 1.00 82.69 98 ASP A C 1
ATOM 732 O O . ASP A 1 98 ? 7.466 -1.420 -22.841 1.00 82.69 98 ASP A O 1
ATOM 736 N N . GLY A 1 99 ? 7.777 -3.495 -22.059 1.00 78.06 99 GLY A N 1
ATOM 737 C CA . GLY A 1 99 ? 8.938 -3.185 -21.227 1.00 78.06 99 GLY A CA 1
ATOM 738 C C . GLY A 1 99 ? 8.595 -2.621 -19.846 1.00 78.06 99 GLY A C 1
ATOM 739 O O . GLY A 1 99 ? 9.492 -2.508 -19.007 1.00 78.06 99 GLY A O 1
ATOM 740 N N . THR A 1 100 ? 7.323 -2.320 -19.559 1.00 83.69 100 THR A N 1
ATOM 741 C CA . THR A 1 100 ? 6.911 -1.858 -18.230 1.00 83.69 100 THR A CA 1
ATOM 742 C C . THR A 1 100 ? 6.934 -2.983 -17.205 1.00 83.69 100 THR A C 1
ATOM 744 O O . THR A 1 100 ? 6.855 -4.171 -17.514 1.00 83.69 100 THR A O 1
ATOM 747 N N . SER A 1 101 ? 7.034 -2.611 -15.937 1.00 82.75 101 SER A N 1
ATOM 748 C CA . SER A 1 101 ? 7.054 -3.537 -14.806 1.00 82.75 101 SER A CA 1
ATOM 749 C C . SER A 1 101 ? 5.716 -3.548 -14.097 1.00 82.75 101 SER A C 1
ATOM 751 O O . SER A 1 101 ? 5.060 -2.507 -13.989 1.00 82.75 101 SER A O 1
ATOM 753 N N . TYR A 1 102 ? 5.358 -4.696 -13.535 1.00 83.38 102 TYR A N 1
ATOM 754 C CA . TYR A 1 102 ? 4.170 -4.823 -12.700 1.00 83.38 102 TYR A CA 1
ATOM 755 C C . TYR A 1 102 ? 4.453 -5.583 -11.406 1.00 83.38 102 TYR A C 1
ATOM 757 O O . TYR A 1 102 ? 5.366 -6.413 -11.343 1.00 83.38 102 TYR A O 1
ATOM 765 N N . TRP A 1 103 ? 3.620 -5.314 -10.403 1.00 86.00 103 TRP A N 1
ATOM 766 C CA . TRP A 1 103 ? 3.388 -6.139 -9.229 1.00 86.00 103 TRP A CA 1
ATOM 767 C C . TRP A 1 103 ? 1.934 -6.526 -9.126 1.00 86.00 103 TRP A C 1
ATOM 769 O O . TRP A 1 103 ? 1.053 -5.683 -8.992 1.00 86.00 103 TRP A O 1
ATOM 779 N N . ARG A 1 104 ? 1.707 -7.835 -9.113 1.00 89.25 104 ARG A N 1
ATOM 780 C CA . ARG A 1 104 ? 0.381 -8.408 -8.991 1.00 89.25 104 ARG A CA 1
ATOM 781 C C . ARG A 1 104 ? 0.322 -9.345 -7.806 1.00 89.25 104 ARG A C 1
ATOM 783 O O . ARG A 1 104 ? 1.274 -10.084 -7.543 1.00 89.25 104 ARG A O 1
ATOM 790 N N . GLY A 1 105 ? -0.793 -9.324 -7.097 1.00 91.00 105 GLY A N 1
ATOM 791 C CA . GLY A 1 105 ? -0.926 -10.121 -5.896 1.00 91.00 105 GLY A CA 1
ATOM 792 C C . GLY A 1 105 ? -2.230 -9.933 -5.152 1.00 91.00 105 GLY A C 1
ATOM 793 O O . GLY A 1 105 ? -3.159 -9.299 -5.640 1.00 91.00 105 GLY A O 1
ATOM 794 N N . THR A 1 106 ? -2.266 -10.479 -3.946 1.00 92.44 106 THR A N 1
ATOM 795 C CA . THR A 1 106 ? -3.343 -10.333 -2.981 1.00 92.44 106 THR A CA 1
ATOM 796 C C . THR A 1 106 ? -2.807 -9.837 -1.640 1.00 92.44 106 THR A C 1
ATOM 798 O O . THR A 1 106 ? -1.673 -10.133 -1.243 1.00 92.44 106 THR A O 1
ATOM 801 N N . LEU A 1 107 ? -3.645 -9.073 -0.944 1.00 92.62 107 LEU A N 1
ATOM 802 C CA . LEU A 1 107 ? -3.445 -8.623 0.427 1.00 92.62 107 LEU A CA 1
ATOM 803 C C . LEU A 1 107 ? -4.707 -8.913 1.231 1.00 92.62 107 LEU A C 1
ATOM 805 O O . LEU A 1 107 ? -5.756 -8.346 0.945 1.00 92.62 107 LEU A O 1
ATOM 809 N N . SER A 1 108 ? -4.586 -9.736 2.267 1.00 95.38 108 SER A N 1
ATOM 810 C CA . SER A 1 108 ? -5.646 -9.991 3.239 1.00 95.38 108 SER A CA 1
ATOM 811 C C . SER A 1 108 ? -5.121 -9.668 4.631 1.00 95.38 108 SER A C 1
ATOM 813 O O . SER A 1 108 ? -4.162 -10.277 5.103 1.00 95.38 108 SER A O 1
ATOM 815 N N . PHE A 1 109 ? -5.717 -8.689 5.304 1.00 96.50 109 PHE A N 1
ATOM 816 C CA . PHE A 1 109 ? -5.196 -8.202 6.576 1.00 96.50 109 PHE A CA 1
ATOM 817 C C . PHE A 1 109 ? -6.284 -7.749 7.550 1.00 96.50 109 PHE A C 1
ATOM 819 O O . PHE A 1 109 ? -7.380 -7.342 7.166 1.00 96.50 109 PHE A O 1
ATOM 826 N N . GLU A 1 110 ? -5.950 -7.845 8.832 1.00 97.00 110 GLU A N 1
ATOM 827 C CA . GLU A 1 110 ? -6.676 -7.283 9.968 1.00 97.00 110 GLU A CA 1
ATOM 828 C C . GLU A 1 110 ? -5.633 -6.734 10.943 1.00 97.00 110 GLU A C 1
ATOM 830 O O . GLU A 1 110 ? -4.945 -7.496 11.633 1.00 97.00 110 GLU A O 1
ATOM 835 N N . CYS A 1 111 ? -5.499 -5.410 10.967 1.00 96.62 111 CYS A N 1
ATOM 836 C CA . CYS A 1 111 ? -4.527 -4.704 11.787 1.00 96.62 111 CYS A CA 1
ATOM 837 C C . CYS A 1 111 ? -5.175 -3.548 12.553 1.00 96.62 111 CYS A C 1
ATOM 839 O O . CYS A 1 111 ? -6.240 -3.050 12.181 1.00 96.62 111 CYS A O 1
ATOM 841 N N . SER A 1 112 ? -4.532 -3.108 13.630 1.00 94.94 112 SER A N 1
ATOM 842 C CA . SER A 1 112 ? -5.048 -2.035 14.476 1.00 94.94 112 SER A CA 1
ATOM 843 C C . SER A 1 112 ? -3.959 -1.247 15.196 1.00 94.94 112 SER A C 1
ATOM 845 O O . SER A 1 112 ? -2.881 -1.765 15.469 1.00 94.94 112 SER A O 1
ATOM 847 N N . ASP A 1 113 ? -4.298 -0.015 15.559 1.00 91.19 113 ASP A N 1
ATOM 848 C CA . ASP A 1 113 ? -3.591 0.844 16.510 1.00 91.19 113 ASP A CA 1
ATOM 849 C C . ASP A 1 113 ? -4.622 1.357 17.532 1.00 91.19 113 ASP A C 1
ATOM 851 O O . ASP A 1 113 ? -5.379 2.303 17.283 1.00 91.19 113 ASP A O 1
ATOM 855 N N . GLY A 1 114 ? -4.744 0.642 18.653 1.00 87.81 114 GLY A N 1
ATOM 856 C CA . GLY A 1 114 ? -5.794 0.877 19.645 1.00 87.81 114 GLY A CA 1
ATOM 857 C C . GLY A 1 114 ? -7.204 0.755 19.036 1.00 87.81 114 GLY A C 1
ATOM 858 O O . GLY A 1 114 ? -7.531 -0.297 18.486 1.00 87.81 114 GLY A O 1
ATOM 859 N N . PRO A 1 115 ? -8.060 1.796 19.110 1.00 87.38 115 PRO A N 1
ATOM 860 C CA . PRO A 1 115 ? -9.414 1.751 18.547 1.00 87.38 115 PRO A CA 1
ATOM 861 C C . PRO A 1 115 ? -9.443 1.844 17.013 1.00 87.38 115 PRO A C 1
ATOM 863 O O . PRO A 1 115 ? -10.501 1.692 16.404 1.00 87.38 115 PRO A O 1
ATOM 866 N N . LYS A 1 116 ? -8.306 2.139 16.380 1.00 89.88 116 LYS A N 1
ATOM 867 C CA . LYS A 1 116 ? -8.222 2.419 14.949 1.00 89.88 116 LYS A CA 1
ATOM 868 C C . LYS A 1 116 ? -7.927 1.123 14.217 1.00 89.88 116 LYS A C 1
ATOM 870 O O . LYS A 1 116 ? -6.863 0.542 14.407 1.00 89.88 116 LYS A O 1
ATOM 875 N N . THR A 1 117 ? -8.862 0.666 13.395 1.00 94.31 117 THR A N 1
ATOM 876 C CA . THR A 1 117 ? -8.749 -0.604 12.671 1.00 94.31 117 THR A CA 1
ATOM 877 C C . THR A 1 117 ? -8.495 -0.372 11.187 1.00 94.31 117 THR A C 1
ATOM 879 O O . THR A 1 117 ? -9.032 0.555 10.584 1.00 94.31 117 THR A O 1
ATOM 882 N N . ALA A 1 118 ? -7.679 -1.235 10.594 1.00 95.25 118 ALA A N 1
ATOM 883 C CA . ALA A 1 118 ? -7.460 -1.320 9.163 1.00 95.25 118 A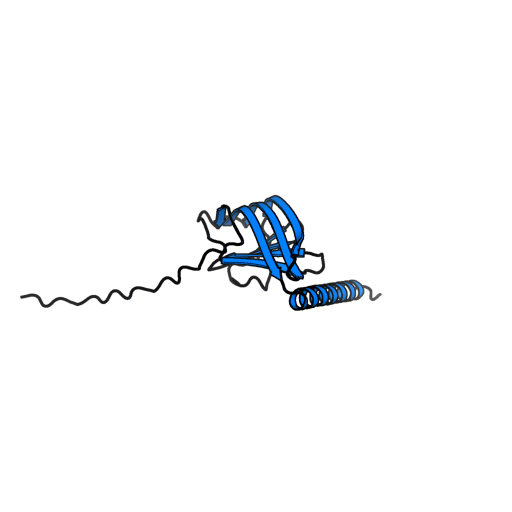LA A CA 1
ATOM 884 C C . ALA A 1 118 ? -7.654 -2.776 8.742 1.00 95.25 118 ALA A C 1
ATOM 886 O O . ALA A 1 118 ? -6.952 -3.678 9.203 1.00 95.25 118 ALA A O 1
ATOM 887 N N . THR A 1 119 ? -8.628 -3.010 7.873 1.00 96.88 119 THR A N 1
ATOM 888 C CA . THR A 1 119 ? -8.945 -4.342 7.355 1.00 96.88 119 THR A CA 1
ATOM 889 C C . THR A 1 119 ? -9.039 -4.280 5.849 1.00 96.88 119 THR A C 1
ATOM 891 O O . THR A 1 119 ? -9.526 -3.294 5.293 1.00 96.88 119 THR A O 1
ATOM 894 N N . GLY A 1 120 ? -8.583 -5.327 5.181 1.00 96.69 120 GLY A N 1
ATOM 895 C CA . GLY A 1 120 ? -8.711 -5.394 3.740 1.00 96.69 120 GLY A CA 1
ATOM 896 C C . GLY A 1 120 ? -8.605 -6.807 3.215 1.00 96.69 120 GLY A C 1
ATOM 897 O O . GLY A 1 120 ? -7.932 -7.651 3.805 1.00 96.69 120 GLY A O 1
ATOM 898 N N . ASP A 1 121 ? -9.287 -7.027 2.103 1.00 96.62 121 ASP A N 1
ATOM 899 C CA . ASP A 1 121 ? -9.126 -8.179 1.227 1.00 96.62 121 ASP A CA 1
ATOM 900 C C . ASP A 1 121 ? -9.087 -7.634 -0.200 1.00 96.62 121 ASP A C 1
ATOM 902 O O . ASP A 1 121 ? -10.098 -7.162 -0.732 1.00 96.62 121 ASP A O 1
ATOM 906 N N . LEU A 1 122 ? -7.877 -7.560 -0.746 1.00 95.00 122 LEU A N 1
ATOM 907 C CA . LEU A 1 122 ? -7.553 -6.803 -1.944 1.00 95.00 122 LEU A CA 1
ATOM 908 C C . LEU A 1 122 ? -6.813 -7.678 -2.945 1.00 95.00 122 LEU A C 1
ATOM 910 O O . LEU A 1 122 ? -5.888 -8.407 -2.591 1.00 95.00 122 LEU A O 1
ATOM 914 N N . THR A 1 123 ? -7.163 -7.520 -4.217 1.00 93.50 123 THR A N 1
ATOM 915 C CA . THR A 1 123 ? -6.340 -7.961 -5.342 1.00 93.50 123 THR A CA 1
ATOM 916 C C . THR A 1 123 ? -5.688 -6.742 -5.974 1.00 93.50 123 THR A C 1
ATOM 918 O O . THR A 1 123 ? -6.342 -5.734 -6.240 1.00 93.50 123 THR A O 1
ATOM 921 N N . LEU A 1 124 ? -4.385 -6.849 -6.194 1.00 91.50 124 LEU A N 1
ATOM 922 C CA . LEU A 1 124 ? -3.508 -5.788 -6.652 1.00 91.50 124 LEU A CA 1
ATOM 923 C C . LEU A 1 124 ? -2.959 -6.116 -8.036 1.00 91.50 124 LEU A C 1
ATOM 925 O O . LEU A 1 124 ? -2.502 -7.236 -8.251 1.00 91.50 124 LEU A O 1
ATOM 929 N N . ASP A 1 125 ? -2.922 -5.131 -8.923 1.00 89.44 125 ASP A N 1
ATOM 930 C CA . ASP A 1 125 ? -2.182 -5.120 -10.188 1.00 89.44 125 ASP A CA 1
ATOM 931 C C . ASP A 1 125 ? -1.469 -3.772 -10.361 1.00 89.44 125 ASP A C 1
ATOM 933 O O . ASP A 1 125 ? -1.698 -3.015 -11.301 1.00 89.44 125 ASP A O 1
ATOM 937 N N . CYS A 1 126 ? -0.632 -3.448 -9.384 1.00 86.25 126 CYS A N 1
ATOM 938 C CA . CYS A 1 126 ? 0.087 -2.187 -9.298 1.00 86.25 126 CYS A CA 1
ATOM 939 C C . CYS A 1 126 ? 1.205 -2.167 -10.339 1.00 86.25 126 CYS A C 1
ATOM 941 O O . CYS A 1 126 ? 1.989 -3.114 -10.422 1.00 86.25 126 CYS A O 1
ATOM 943 N N . GLY A 1 127 ? 1.351 -1.110 -11.132 1.00 76.31 127 GLY A N 1
ATOM 944 C CA . GLY A 1 127 ? 2.447 -1.080 -12.097 1.00 76.31 127 GLY A CA 1
ATOM 945 C C . GLY A 1 127 ? 2.300 -0.045 -13.193 1.00 76.31 127 GLY A C 1
ATOM 946 O O . GLY A 1 127 ? 1.669 0.981 -13.003 1.00 76.31 127 GLY A O 1
ATOM 947 N N . ASN A 1 128 ? 2.906 -0.349 -14.345 1.00 78.50 128 ASN A N 1
ATOM 948 C CA . ASN A 1 128 ? 3.287 0.600 -15.408 1.00 78.50 128 ASN A CA 1
ATOM 949 C C . ASN A 1 128 ? 4.601 1.335 -15.122 1.00 78.50 128 ASN A C 1
ATOM 951 O O . ASN A 1 128 ? 4.842 2.390 -15.692 1.00 78.50 128 ASN A O 1
ATOM 955 N N . ILE A 1 129 ? 5.466 0.739 -14.290 1.00 82.81 129 ILE A N 1
ATOM 956 C CA . ILE A 1 129 ? 6.798 1.289 -14.026 1.00 82.81 129 ILE A CA 1
ATOM 957 C C . ILE A 1 129 ? 7.624 1.189 -15.307 1.00 82.81 129 ILE A C 1
ATOM 959 O O . ILE A 1 129 ? 7.882 0.065 -15.768 1.00 82.81 129 ILE A O 1
ATOM 963 N N . THR A 1 130 ? 8.060 2.315 -15.858 1.00 86.50 130 THR A N 1
ATOM 964 C CA . THR A 1 130 ? 8.937 2.322 -17.035 1.00 86.50 130 THR A CA 1
ATOM 965 C C . THR A 1 130 ? 10.325 1.754 -16.696 1.00 86.50 130 THR A C 1
ATOM 967 O O . THR A 1 130 ? 10.682 1.612 -15.519 1.00 86.50 130 THR A O 1
ATOM 970 N N . PRO A 1 131 ? 11.149 1.398 -17.696 1.00 85.44 131 PRO A N 1
ATOM 971 C CA . PRO A 1 131 ? 12.535 1.003 -17.453 1.00 85.44 131 PRO A CA 1
ATOM 972 C C . PRO A 1 131 ? 13.345 2.063 -16.689 1.00 85.44 131 PRO A C 1
ATOM 974 O O . PRO A 1 131 ? 14.126 1.712 -15.803 1.00 85.44 131 PRO A O 1
ATOM 977 N N . GLU A 1 132 ? 13.135 3.348 -16.986 1.00 87.19 132 GLU A N 1
ATOM 978 C CA . GLU A 1 132 ? 13.813 4.468 -16.324 1.00 87.19 132 GLU A CA 1
ATOM 979 C C . GLU A 1 132 ? 13.389 4.592 -14.857 1.00 87.19 132 GLU A C 1
ATOM 981 O O . GLU A 1 132 ? 14.235 4.716 -13.969 1.00 87.19 132 GLU A O 1
ATOM 986 N N . GLU A 1 133 ? 12.086 4.500 -14.584 1.00 85.81 133 GLU A N 1
ATOM 987 C CA . GLU A 1 133 ? 11.556 4.511 -13.220 1.00 85.81 133 GLU A CA 1
ATOM 988 C C . GLU A 1 133 ? 12.060 3.302 -12.426 1.00 85.81 133 GLU A C 1
ATOM 990 O O . GLU A 1 133 ? 12.500 3.447 -11.286 1.00 85.81 133 GLU A O 1
ATOM 995 N N . ARG A 1 134 ? 12.091 2.110 -13.041 1.00 83.62 134 ARG A N 1
ATOM 996 C CA . ARG A 1 134 ? 12.657 0.908 -12.413 1.00 83.62 134 ARG A CA 1
ATOM 997 C C . ARG A 1 134 ? 14.120 1.137 -12.029 1.00 83.62 134 ARG A C 1
ATOM 999 O O . ARG A 1 134 ? 14.500 0.817 -10.905 1.00 83.62 134 ARG A O 1
ATOM 1006 N N . ALA A 1 135 ? 14.922 1.698 -12.934 1.00 86.19 135 ALA A N 1
ATOM 1007 C CA . ALA A 1 135 ? 16.326 1.994 -12.665 1.00 86.19 135 ALA A CA 1
ATOM 1008 C C . ALA A 1 135 ? 16.490 3.000 -11.514 1.00 86.19 135 ALA A C 1
ATOM 1010 O O . ALA A 1 135 ? 17.352 2.812 -10.655 1.00 86.19 135 ALA A O 1
ATOM 1011 N N . SER A 1 136 ? 15.635 4.027 -11.453 1.00 86.88 136 SER A N 1
ATOM 1012 C CA . SER A 1 136 ? 15.621 4.999 -10.354 1.00 86.88 136 SER A CA 1
ATOM 1013 C C . SER A 1 136 ? 15.307 4.340 -9.006 1.00 86.88 136 SER A C 1
ATOM 1015 O O . SER A 1 136 ? 16.043 4.525 -8.034 1.00 86.88 136 SER A O 1
ATOM 1017 N N . LEU A 1 137 ? 14.280 3.488 -8.962 1.00 85.00 137 LEU A N 1
ATOM 1018 C CA . LEU A 1 137 ? 13.891 2.746 -7.762 1.00 85.00 137 LEU A CA 1
ATOM 1019 C C . LEU A 1 137 ? 14.989 1.772 -7.297 1.00 85.00 137 LEU A C 1
ATOM 1021 O O . LEU A 1 137 ? 15.257 1.643 -6.099 1.00 85.00 137 LEU A O 1
ATOM 1025 N N . ASP A 1 138 ? 15.663 1.090 -8.224 1.00 86.19 138 ASP A N 1
ATOM 1026 C CA . ASP A 1 138 ? 16.768 0.186 -7.891 1.00 86.19 138 ASP A CA 1
ATOM 1027 C C . ASP A 1 138 ? 18.020 0.958 -7.408 1.00 86.19 138 ASP A C 1
ATOM 1029 O O . ASP A 1 138 ? 18.714 0.509 -6.484 1.00 86.19 138 ASP A O 1
ATOM 1033 N N . ALA A 1 139 ? 18.278 2.156 -7.948 1.00 87.00 139 ALA A N 1
ATOM 1034 C CA . ALA A 1 139 ? 19.321 3.058 -7.457 1.00 87.00 139 ALA A CA 1
ATOM 1035 C C . ALA A 1 139 ? 19.008 3.578 -6.043 1.00 87.00 139 ALA A C 1
ATOM 1037 O O . ALA A 1 139 ? 19.872 3.531 -5.162 1.00 87.00 139 ALA A O 1
ATOM 1038 N N . GLN A 1 140 ? 17.762 3.991 -5.787 1.00 85.62 140 GLN A N 1
ATOM 1039 C CA . GLN A 1 140 ? 17.294 4.385 -4.455 1.00 85.62 140 GLN A CA 1
ATOM 1040 C C . GLN A 1 140 ? 17.476 3.250 -3.443 1.00 85.62 140 GLN A C 1
ATOM 1042 O O . GLN A 1 140 ? 17.979 3.480 -2.343 1.00 85.62 140 GLN A O 1
ATOM 1047 N N . ARG A 1 141 ? 17.139 2.010 -3.823 1.00 85.25 141 ARG A N 1
ATOM 1048 C CA . ARG A 1 141 ? 17.356 0.836 -2.969 1.00 85.25 141 ARG A CA 1
ATOM 1049 C C . ARG A 1 141 ? 18.815 0.680 -2.570 1.00 85.25 141 ARG A C 1
ATOM 1051 O O . ARG A 1 141 ? 19.111 0.386 -1.415 1.00 85.25 141 ARG A O 1
ATOM 1058 N N . THR A 1 142 ? 19.707 0.819 -3.544 1.00 86.56 142 THR A N 1
ATOM 1059 C CA . THR A 1 142 ? 21.150 0.674 -3.334 1.00 86.56 142 THR A CA 1
ATOM 1060 C C . THR A 1 142 ? 21.643 1.730 -2.353 1.00 86.56 142 THR A C 1
ATOM 1062 O O . THR A 1 142 ? 22.249 1.379 -1.345 1.00 86.56 142 THR A O 1
ATOM 1065 N N . LYS A 1 143 ? 21.245 2.991 -2.556 1.00 88.06 143 LYS A N 1
ATOM 1066 C CA . LYS A 1 143 ? 21.557 4.091 -1.639 1.00 88.06 143 LYS A CA 1
ATOM 1067 C C . LYS A 1 143 ? 21.077 3.819 -0.207 1.00 88.06 143 LYS A C 1
ATOM 1069 O O . LYS A 1 143 ? 21.864 3.939 0.726 1.00 88.06 143 LYS A O 1
ATOM 1074 N N . LEU A 1 144 ? 19.822 3.394 -0.027 1.00 84.56 144 LEU A N 1
ATOM 1075 C CA . LEU A 1 144 ? 19.272 3.086 1.302 1.00 84.56 144 LEU A CA 1
ATOM 1076 C C . LEU A 1 144 ? 20.025 1.940 1.999 1.00 84.56 144 LEU A C 1
ATOM 1078 O O . LEU A 1 144 ? 20.225 1.978 3.212 1.00 84.56 144 LEU A O 1
ATOM 1082 N N . ARG A 1 145 ? 20.463 0.922 1.248 1.00 86.12 145 ARG A N 1
ATOM 1083 C CA . ARG A 1 145 ? 21.282 -0.174 1.793 1.00 86.12 145 ARG A CA 1
ATOM 1084 C C . ARG A 1 145 ? 22.661 0.302 2.237 1.00 86.12 145 ARG A C 1
ATOM 1086 O O . ARG A 1 145 ? 23.130 -0.112 3.297 1.00 86.12 145 ARG A O 1
ATOM 1093 N N . ASP A 1 146 ? 23.296 1.160 1.446 1.00 87.38 146 ASP A N 1
ATOM 1094 C CA . ASP A 1 146 ? 24.612 1.708 1.772 1.00 87.38 146 ASP A CA 1
ATOM 1095 C C . ASP A 1 146 ? 24.549 2.592 3.026 1.00 87.38 146 ASP A C 1
ATOM 1097 O O . ASP A 1 146 ? 25.390 2.460 3.917 1.00 87.38 146 ASP A O 1
ATOM 1101 N N . GLU A 1 147 ? 23.507 3.418 3.153 1.00 85.62 147 GLU A N 1
ATOM 1102 C CA . GLU A 1 147 ? 23.248 4.239 4.342 1.00 85.62 147 GLU A CA 1
ATOM 1103 C C . GLU A 1 147 ? 23.028 3.383 5.599 1.00 85.62 147 GLU A C 1
ATOM 1105 O O . GLU A 1 147 ? 23.630 3.650 6.641 1.00 85.62 147 GLU A O 1
ATOM 1110 N N . GLN A 1 148 ? 22.236 2.308 5.509 1.00 82.19 148 GLN A N 1
ATOM 1111 C CA . GLN A 1 148 ? 22.046 1.375 6.627 1.00 82.19 148 GLN A CA 1
ATOM 1112 C C . GLN A 1 148 ? 23.351 0.689 7.044 1.00 82.19 148 GLN A C 1
ATOM 1114 O O . GLN A 1 148 ? 23.631 0.555 8.238 1.00 82.19 148 GLN A O 1
ATOM 1119 N N . LYS A 1 149 ? 24.177 0.277 6.075 1.00 80.94 149 LYS A N 1
ATOM 1120 C CA . LYS A 1 149 ? 25.484 -0.329 6.349 1.00 80.94 149 LYS A CA 1
ATOM 1121 C C . LYS A 1 149 ? 26.434 0.660 7.029 1.00 80.94 149 LYS A C 1
ATOM 1123 O O . LYS A 1 149 ? 27.136 0.279 7.967 1.00 80.94 149 LYS A O 1
ATOM 1128 N N . ALA A 1 150 ? 26.449 1.915 6.584 1.00 76.38 150 ALA A N 1
ATOM 1129 C CA . ALA A 1 150 ? 27.257 2.969 7.190 1.00 76.38 150 ALA A CA 1
ATOM 1130 C C . ALA A 1 150 ? 26.801 3.280 8.628 1.00 76.38 150 ALA A C 1
ATOM 1132 O O . ALA A 1 150 ? 27.638 3.357 9.526 1.00 76.38 150 ALA A O 1
ATOM 1133 N N . ALA A 1 151 ? 25.489 3.357 8.872 1.00 72.00 151 ALA A N 1
ATOM 1134 C CA . ALA A 1 151 ? 24.921 3.577 10.204 1.00 72.00 151 ALA A CA 1
ATOM 1135 C C . ALA A 1 151 ? 25.204 2.414 11.175 1.00 72.00 151 ALA A C 1
ATOM 1137 O O . ALA A 1 151 ? 25.543 2.647 12.333 1.00 72.00 151 ALA A O 1
ATOM 1138 N N . GLY A 1 152 ? 25.144 1.163 10.703 1.00 59.09 152 GLY A N 1
ATOM 1139 C CA . GLY A 1 152 ? 25.510 -0.016 11.499 1.00 59.09 152 GLY A CA 1
ATOM 1140 C C . GLY A 1 152 ? 27.012 -0.140 11.789 1.00 59.09 152 GLY A C 1
ATOM 1141 O O . GLY A 1 152 ? 27.396 -0.802 12.749 1.00 59.09 152 GLY A O 1
ATOM 1142 N N . SER A 1 153 ? 27.865 0.520 10.999 1.00 54.47 153 SER A N 1
ATOM 1143 C CA . SER A 1 153 ? 29.328 0.499 11.168 1.00 54.47 153 SER A CA 1
ATOM 1144 C C . SER A 1 153 ? 29.858 1.634 12.059 1.00 54.47 153 SER A C 1
ATOM 1146 O O . SER A 1 153 ? 31.036 1.634 12.402 1.00 54.47 153 SER A O 1
ATOM 1148 N N . GLY A 1 154 ? 29.010 2.594 12.449 1.00 47.69 154 GLY A N 1
ATOM 1149 C CA . GLY A 1 154 ? 29.396 3.764 13.249 1.00 47.69 154 GLY A CA 1
ATOM 1150 C C . GLY A 1 154 ? 29.323 3.583 14.770 1.00 47.69 154 GLY A C 1
ATOM 1151 O O . GLY A 1 154 ? 29.688 4.501 15.497 1.00 47.69 154 GLY A O 1
ATOM 1152 N N . SER A 1 155 ? 28.862 2.428 15.268 1.00 46.91 155 SER A N 1
ATOM 1153 C CA . SER A 1 155 ? 28.671 2.181 16.710 1.00 46.91 155 SER A CA 1
ATOM 1154 C C . SER A 1 155 ? 29.753 1.299 17.351 1.00 46.91 155 SER A C 1
ATOM 1156 O O . SER A 1 155 ? 29.564 0.808 18.462 1.00 46.91 155 SER A O 1
ATOM 1158 N N . ALA A 1 156 ? 30.885 1.109 16.670 1.00 44.81 156 ALA A N 1
ATOM 1159 C CA . ALA A 1 156 ? 32.083 0.496 17.234 1.00 44.81 156 ALA A CA 1
ATOM 1160 C C . ALA A 1 156 ? 33.216 1.533 17.273 1.00 44.81 156 ALA A C 1
ATOM 1162 O O . ALA A 1 156 ? 34.062 1.583 16.383 1.00 44.81 156 ALA A O 1
ATOM 1163 N N . ALA A 1 157 ? 33.215 2.369 18.308 1.00 35.19 157 ALA A N 1
ATOM 1164 C CA . ALA A 1 157 ? 34.423 3.028 18.790 1.00 35.19 157 ALA A CA 1
ATOM 1165 C C . ALA A 1 157 ? 34.713 2.473 20.202 1.00 35.19 157 ALA A C 1
ATOM 1167 O O . ALA A 1 157 ? 33.754 2.315 20.962 1.00 35.19 157 ALA A O 1
ATOM 1168 N N . PRO A 1 158 ? 35.969 2.092 20.506 1.00 46.78 158 PRO A N 1
ATOM 1169 C CA . PRO A 1 158 ? 36.364 1.488 21.783 1.00 46.78 158 PRO A CA 1
ATOM 1170 C C . PRO A 1 158 ? 36.220 2.435 22.979 1.00 46.78 158 PRO A C 1
ATOM 1172 O O . PRO A 1 158 ? 36.304 3.669 22.778 1.00 46.78 158 PRO A O 1
#

Secondary structure (DSSP, 8-state):
----------------PPPPTTEEEEEEETTEEE---EEEEEEETTEEEEEEEETTEEEEEETTEEEEESS-TT--S--EEEEEEEEEEEEEEEE-TTS-EEEEEEEEEEEEETTEEEEEEEEEEEEEE-HHHHHHHHHHHHHHHHHHHHHHHTT---

Radius of gyration: 20.31 Å; chains: 1; bounding box: 82×53×45 Å